Protein AF-A0A4V3KXJ9-F1 (afdb_monomer)

pLDDT: mean 81.63, std 16.28, range [45.81, 96.06]

Radius of gyration: 16.6 Å; Cα contacts (8 Å, |Δi|>4): 33; chains: 1; bounding box: 28×24×49 Å

Secondary structure (DSSP, 8-state):
-EEEEEE-TTSPEEEEEE-TT----TT--------GGG-----GGGGSS----------

Solvent-accessible surface area (backbone atoms only — not comparable to full-atom values): 4436 Å² total; per-residue (Å²): 128,45,70,47,78,44,75,45,96,85,72,48,77,45,79,42,84,42,59,86,84,69,80,80,61,91,90,59,91,77,90,85,86,79,58,78,89,77,61,80,89,74,66,90,69,62,85,81,52,99,67,76,81,78,75,80,80,87,127

Nearest PDB structures (foldseek):
  8v87-assembly1_m  TM=4.197E-01  e=8.039E+00  Saccharomyces cerevisiae BY4741
  8xvg-assembly1_H  TM=2.791E-01  e=4.600E+00  Homo sapiens

Mean predicted aligned error: 10.36 Å

Structure (mmCIF, N/CA/C/O backbone):
data_AF-A0A4V3KXJ9-F1
#
_entry.id   AF-A0A4V3KXJ9-F1
#
loop_
_atom_site.group_PDB
_atom_site.id
_atom_site.type_symbol
_atom_site.label_atom_id
_atom_site.label_alt_id
_atom_site.label_comp_id
_atom_site.label_asym_id
_atom_site.label_entity_id
_atom_site.label_seq_id
_atom_site.pdbx_PDB_ins_code
_atom_site.Cartn_x
_atom_site.Cartn_y
_atom_site.Cartn_z
_atom_site.occupancy
_atom_site.B_iso_or_equiv
_atom_site.auth_seq_id
_atom_site.a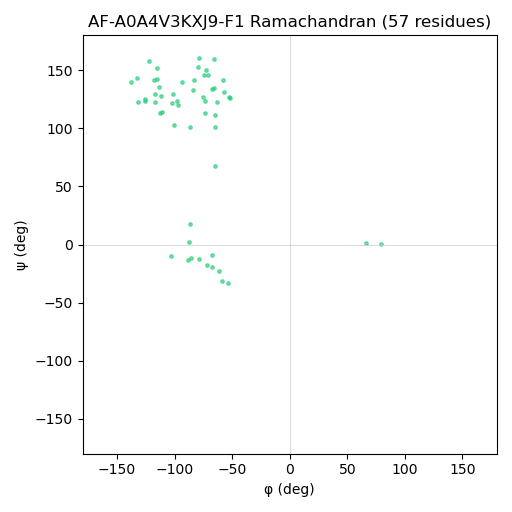uth_comp_id
_atom_site.auth_asym_id
_atom_site.auth_atom_id
_atom_site.pdbx_PDB_model_num
ATOM 1 N N . HIS A 1 1 ? -14.892 7.679 0.774 1.00 76.00 1 HIS A N 1
ATOM 2 C CA . HIS A 1 1 ? -13.868 6.614 0.849 1.00 76.00 1 HIS A CA 1
ATOM 3 C C . HIS A 1 1 ? -12.744 7.082 1.749 1.00 76.00 1 HIS A C 1
ATOM 5 O O . HIS A 1 1 ? -12.292 8.207 1.556 1.00 76.00 1 HIS A O 1
ATOM 11 N N . LEU A 1 2 ? -12.315 6.254 2.702 1.00 87.56 2 LEU A N 1
ATOM 12 C CA . LEU A 1 2 ? -11.132 6.545 3.508 1.00 87.56 2 LEU A CA 1
ATOM 13 C C . LEU A 1 2 ? -9.873 6.354 2.651 1.00 87.56 2 LEU A C 1
ATOM 15 O O . LEU A 1 2 ? -9.865 5.577 1.689 1.00 87.56 2 LEU A O 1
ATOM 19 N N . ARG A 1 3 ? -8.823 7.110 2.970 1.00 92.31 3 ARG A N 1
ATOM 20 C CA . ARG A 1 3 ? -7.522 7.023 2.306 1.00 92.31 3 ARG A CA 1
ATOM 21 C C . ARG A 1 3 ? -6.453 6.795 3.356 1.00 92.31 3 ARG A C 1
ATOM 23 O O . ARG A 1 3 ? -6.318 7.599 4.272 1.00 92.31 3 ARG A O 1
ATOM 30 N N . LEU A 1 4 ? -5.698 5.723 3.183 1.00 91.94 4 LEU A N 1
ATOM 31 C CA . LEU A 1 4 ? -4.473 5.485 3.922 1.00 91.94 4 LEU A CA 1
ATOM 32 C C . LEU A 1 4 ? -3.335 6.225 3.220 1.00 91.94 4 LEU A C 1
ATOM 34 O O . LEU A 1 4 ? -3.200 6.140 1.997 1.00 91.94 4 LEU A O 1
ATOM 38 N N . VAL A 1 5 ? -2.527 6.938 3.997 1.00 94.06 5 VAL A N 1
ATOM 39 C CA . VAL A 1 5 ? -1.319 7.613 3.520 1.00 94.06 5 VAL A CA 1
ATOM 40 C C . VAL A 1 5 ? -0.128 6.907 4.149 1.00 94.06 5 VAL A C 1
ATOM 42 O O . VAL A 1 5 ? 0.042 6.956 5.363 1.00 94.06 5 VAL A O 1
ATOM 45 N N . ALA A 1 6 ? 0.673 6.235 3.327 1.00 92.69 6 ALA A N 1
ATOM 46 C CA . ALA A 1 6 ? 1.858 5.513 3.769 1.00 92.69 6 ALA A CA 1
ATOM 47 C C . ALA A 1 6 ? 3.115 6.183 3.215 1.00 92.69 6 ALA A C 1
ATOM 49 O O . ALA A 1 6 ? 3.175 6.532 2.034 1.00 92.69 6 ALA A O 1
ATOM 50 N N . LYS A 1 7 ? 4.125 6.348 4.068 1.00 94.69 7 LYS A N 1
ATOM 51 C CA . LYS A 1 7 ? 5.443 6.836 3.669 1.00 94.69 7 LYS A CA 1
ATOM 52 C C . LYS A 1 7 ? 6.367 5.642 3.459 1.00 94.69 7 LYS A C 1
ATOM 54 O O . LYS A 1 7 ? 6.566 4.844 4.371 1.00 94.69 7 LYS A O 1
ATOM 59 N N . LEU A 1 8 ? 6.890 5.505 2.248 1.00 92.06 8 LEU A N 1
ATOM 60 C CA . LEU A 1 8 ? 7.855 4.471 1.896 1.00 92.06 8 LEU A CA 1
ATOM 61 C C . LEU A 1 8 ? 9.256 4.864 2.388 1.00 92.06 8 LEU A C 1
ATOM 63 O O . LEU A 1 8 ? 9.538 6.039 2.617 1.00 92.06 8 LEU A O 1
ATOM 67 N N . ALA A 1 9 ? 10.159 3.888 2.510 1.00 91.94 9 ALA A N 1
ATOM 68 C CA . ALA A 1 9 ? 11.536 4.121 2.968 1.00 91.94 9 ALA A CA 1
ATOM 69 C C . ALA A 1 9 ? 12.342 5.061 2.050 1.00 91.94 9 ALA A 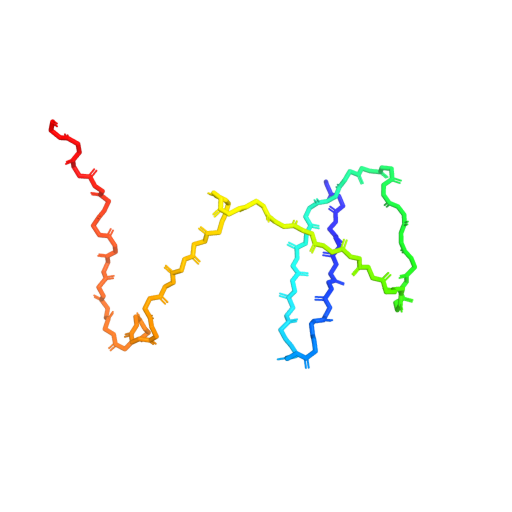C 1
ATOM 71 O O . ALA A 1 9 ? 13.310 5.675 2.481 1.00 91.94 9 ALA A O 1
ATOM 72 N N . ASN A 1 10 ? 11.936 5.185 0.785 1.00 93.00 10 ASN A N 1
ATOM 73 C CA . ASN A 1 10 ? 12.498 6.130 -0.180 1.00 93.00 10 ASN A CA 1
ATOM 74 C C . ASN A 1 10 ? 11.822 7.514 -0.122 1.00 93.00 10 ASN A C 1
ATOM 76 O O . ASN A 1 10 ? 11.902 8.271 -1.086 1.00 93.00 10 ASN A O 1
ATOM 80 N N . GLU A 1 11 ? 11.113 7.814 0.970 1.00 93.69 11 GLU A N 1
ATOM 81 C CA . GLU A 1 11 ? 10.397 9.066 1.229 1.00 93.69 11 GLU A CA 1
ATOM 82 C C . GLU A 1 11 ? 9.202 9.342 0.297 1.00 93.69 11 GLU A C 1
ATOM 84 O O . GLU A 1 11 ? 8.521 10.358 0.449 1.00 93.69 11 GLU A O 1
ATOM 89 N N . GLN A 1 12 ? 8.888 8.435 -0.633 1.00 93.69 12 GLN A N 1
ATOM 90 C CA . GLN A 1 12 ? 7.705 8.558 -1.478 1.00 93.69 12 GLN A CA 1
ATOM 91 C C . GLN A 1 12 ? 6.429 8.316 -0.669 1.00 93.69 12 GLN A C 1
ATOM 93 O O . GLN A 1 12 ? 6.382 7.489 0.244 1.00 93.69 12 GLN A O 1
ATOM 98 N N . VAL A 1 13 ? 5.368 9.029 -1.041 1.00 94.19 13 VAL A N 1
ATOM 99 C CA . VAL A 1 13 ? 4.056 8.912 -0.404 1.00 94.19 13 VAL A CA 1
ATOM 100 C C . VAL A 1 13 ? 3.138 8.072 -1.282 1.00 94.19 13 VAL A C 1
ATOM 102 O O . VAL A 1 13 ? 2.870 8.423 -2.430 1.00 94.19 13 VAL A O 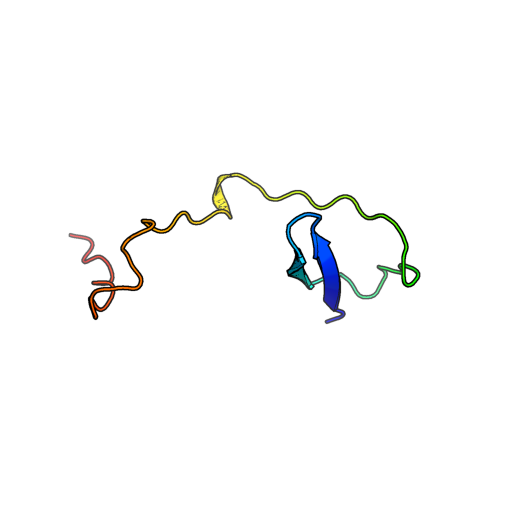1
ATOM 105 N N . LEU A 1 14 ? 2.622 6.982 -0.719 1.00 93.62 14 LEU A N 1
ATOM 106 C CA . LEU A 1 14 ? 1.619 6.129 -1.339 1.00 93.62 14 LEU A CA 1
ATOM 107 C C . LEU A 1 14 ? 0.242 6.433 -0.744 1.00 93.62 14 LEU A C 1
ATOM 109 O O . LEU A 1 14 ? 0.067 6.440 0.475 1.00 93.62 14 LEU A O 1
ATOM 113 N N . ILE A 1 15 ? -0.748 6.660 -1.609 1.00 94.69 15 ILE A N 1
ATOM 114 C CA . ILE A 1 15 ? -2.136 6.914 -1.209 1.00 94.69 15 ILE A CA 1
ATOM 115 C C . ILE A 1 15 ? -2.988 5.718 -1.623 1.00 94.69 15 ILE A C 1
ATOM 117 O O . ILE A 1 15 ? -3.181 5.470 -2.813 1.00 94.69 15 ILE A O 1
ATOM 121 N N . VAL A 1 16 ? -3.531 5.001 -0.642 1.00 92.06 16 VAL A N 1
ATOM 122 C CA . VAL A 1 16 ? -4.331 3.791 -0.864 1.00 92.06 16 VAL A CA 1
ATOM 123 C C . VAL A 1 16 ? -5.780 4.060 -0.481 1.00 92.06 16 VAL A C 1
ATOM 125 O O . VAL A 1 16 ? -6.072 4.533 0.617 1.00 92.06 16 VAL A O 1
ATOM 128 N N . LYS A 1 17 ? -6.716 3.763 -1.386 1.00 93.50 17 LYS A N 1
ATOM 129 C CA . LYS A 1 17 ? -8.148 3.807 -1.072 1.00 93.50 17 LYS A CA 1
ATOM 130 C C . LYS A 1 17 ? -8.501 2.583 -0.234 1.00 93.50 17 LYS A C 1
ATOM 132 O O . LYS A 1 17 ? -8.254 1.466 -0.673 1.00 93.50 17 LYS A O 1
ATOM 137 N N . VAL A 1 18 ? -9.123 2.794 0.920 1.00 91.94 18 VAL A N 1
ATOM 138 C CA . VAL A 1 18 ? -9.505 1.709 1.831 1.00 91.94 18 VAL A CA 1
ATOM 139 C C . VAL A 1 18 ? -11.010 1.708 2.097 1.00 91.94 18 VAL A C 1
ATOM 141 O O . VAL A 1 18 ? -11.707 2.707 1.869 1.00 91.94 18 VAL A O 1
ATOM 144 N N . GLY A 1 19 ? -11.519 0.546 2.510 1.00 91.12 19 GLY A N 1
ATOM 145 C CA . GLY A 1 19 ? -12.902 0.391 2.955 1.00 91.12 19 GLY A CA 1
ATOM 146 C C . GLY A 1 19 ? -13.168 1.182 4.242 1.00 91.12 19 GLY A C 1
ATOM 147 O O . GLY A 1 19 ? -12.218 1.533 4.941 1.00 91.12 19 GLY A O 1
ATOM 148 N N . PRO A 1 20 ? -14.435 1.489 4.561 1.00 86.94 20 PRO A N 1
ATOM 149 C CA . PRO A 1 20 ? -14.767 2.239 5.770 1.00 86.94 20 PRO A CA 1
ATOM 150 C C . PRO A 1 20 ? -14.494 1.465 7.067 1.00 86.94 20 PRO A C 1
ATOM 152 O O . PRO A 1 20 ? -14.302 2.091 8.101 1.00 86.94 20 PRO A O 1
ATOM 155 N N . GLU A 1 21 ? -14.387 0.138 6.998 1.00 86.25 21 GLU A N 1
ATOM 156 C CA . GLU A 1 21 ? -14.030 -0.718 8.141 1.00 86.25 21 GLU A CA 1
ATOM 157 C C . GLU A 1 21 ? -12.519 -0.716 8.451 1.00 86.25 21 GLU A C 1
ATOM 159 O O . GLU A 1 21 ? -12.091 -1.211 9.494 1.00 86.25 21 GLU A O 1
ATOM 164 N N . ALA A 1 22 ? -11.687 -0.189 7.546 1.00 84.19 22 ALA A N 1
ATOM 165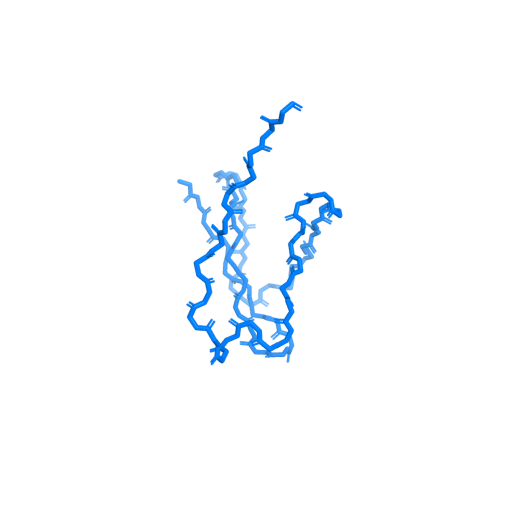 C CA . ALA A 1 22 ? -10.241 -0.175 7.724 1.00 84.19 22 ALA A CA 1
ATOM 166 C C . ALA A 1 22 ? -9.846 0.873 8.774 1.00 84.19 22 ALA A C 1
ATOM 168 O O . ALA A 1 22 ? -9.994 2.076 8.551 1.00 84.19 22 ALA A O 1
ATOM 169 N N . THR A 1 23 ? -9.326 0.403 9.908 1.00 82.94 23 THR A N 1
ATOM 170 C CA . THR A 1 23 ? -8.825 1.243 11.001 1.00 82.94 23 THR A CA 1
ATOM 171 C C . THR A 1 23 ? -7.337 0.979 11.178 1.00 82.94 23 THR A C 1
ATOM 173 O O . THR A 1 23 ? -6.950 -0.166 11.389 1.00 82.94 23 THR A O 1
ATOM 176 N N . MET A 1 24 ? -6.518 2.025 11.082 1.00 87.81 24 MET A N 1
ATOM 177 C CA . MET A 1 24 ? -5.068 1.954 11.277 1.00 87.81 24 MET A CA 1
ATOM 178 C C . MET A 1 24 ? -4.626 3.157 12.101 1.00 87.81 24 MET A C 1
ATOM 180 O O . MET A 1 24 ? -5.122 4.270 11.898 1.00 87.81 24 MET A O 1
ATOM 184 N N . ALA A 1 25 ? -3.702 2.942 13.029 1.00 90.12 25 ALA A N 1
ATOM 185 C CA . ALA A 1 25 ? -3.137 4.013 13.831 1.00 90.12 25 ALA A CA 1
ATOM 186 C C . ALA A 1 25 ? -2.061 4.780 13.048 1.00 90.12 25 ALA A C 1
ATOM 188 O O . ALA A 1 25 ? -1.389 4.249 12.161 1.00 90.12 25 ALA A O 1
ATOM 189 N N . ASN A 1 26 ? -1.860 6.055 13.387 1.00 90.69 26 ASN A N 1
ATOM 190 C CA . ASN A 1 26 ? -0.749 6.808 12.814 1.00 90.69 26 ASN A CA 1
ATOM 191 C C . ASN A 1 26 ? 0.589 6.217 13.287 1.00 90.69 26 ASN A C 1
ATOM 193 O O . ASN A 1 26 ? 0.763 5.952 14.475 1.00 90.69 26 ASN A O 1
ATOM 197 N N . GLY A 1 27 ? 1.527 6.038 12.358 1.00 91.38 27 GLY A N 1
ATOM 198 C CA . GLY A 1 27 ? 2.812 5.390 12.623 1.00 91.38 27 GLY A CA 1
ATOM 199 C C . GLY A 1 27 ? 2.754 3.860 12.668 1.00 91.38 27 GLY A C 1
ATOM 200 O O . GLY A 1 27 ? 3.788 3.231 12.872 1.00 91.38 27 GLY A O 1
ATOM 201 N N . GLU A 1 28 ? 1.584 3.252 12.457 1.00 92.69 28 GLU A N 1
ATOM 202 C CA . GLU A 1 28 ? 1.465 1.804 12.322 1.00 92.69 28 GLU A CA 1
ATOM 203 C C . GLU A 1 28 ? 2.139 1.325 11.030 1.00 92.69 28 GLU A C 1
ATOM 205 O O . GLU A 1 28 ? 1.943 1.889 9.949 1.00 92.69 28 GLU A O 1
ATOM 210 N N . THR A 1 29 ? 2.934 0.260 11.136 1.00 92.44 29 THR A N 1
ATOM 211 C CA . THR A 1 29 ? 3.529 -0.385 9.964 1.00 92.44 29 THR A CA 1
ATOM 212 C C . THR A 1 29 ? 2.457 -1.167 9.221 1.00 92.44 29 THR A C 1
ATOM 214 O O . THR A 1 29 ? 1.843 -2.076 9.773 1.00 92.44 29 THR A O 1
ATOM 217 N N . VAL A 1 30 ? 2.278 -0.856 7.940 1.00 90.44 30 VAL A N 1
ATOM 218 C CA . VAL A 1 30 ? 1.267 -1.478 7.082 1.00 90.44 30 VAL A CA 1
ATOM 219 C C . VAL A 1 30 ? 1.923 -2.226 5.927 1.00 90.44 30 VAL A C 1
ATOM 221 O O . VAL A 1 30 ? 2.896 -1.757 5.338 1.00 90.44 30 VAL A O 1
ATOM 224 N N . THR A 1 31 ? 1.370 -3.385 5.572 1.00 92.06 31 THR A N 1
ATOM 225 C CA . THR A 1 31 ? 1.775 -4.118 4.364 1.00 92.06 31 THR A CA 1
ATOM 226 C C . THR A 1 31 ? 0.794 -3.801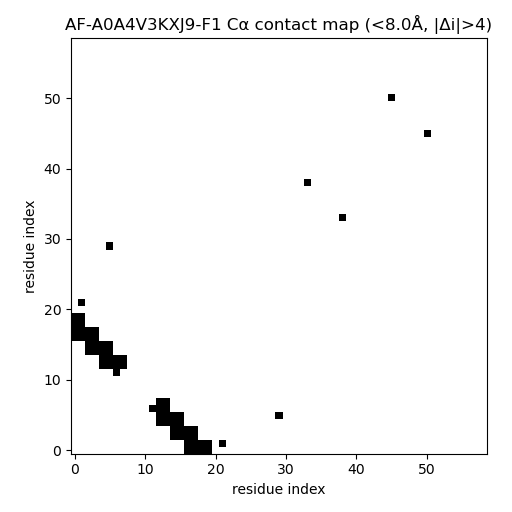 3.244 1.00 92.06 31 THR A C 1
ATOM 228 O O . THR A 1 31 ? -0.407 -4.016 3.394 1.00 92.06 31 THR A O 1
ATOM 231 N N . VAL A 1 32 ? 1.299 -3.296 2.119 1.00 88.62 32 VAL A N 1
ATOM 232 C CA . VAL A 1 32 ? 0.500 -3.002 0.924 1.00 88.62 32 VAL A CA 1
ATOM 233 C C . VAL A 1 32 ? 0.987 -3.883 -0.217 1.00 88.62 32 VAL A C 1
ATOM 235 O O . VAL A 1 32 ? 2.182 -3.935 -0.499 1.00 88.62 32 VAL A O 1
ATOM 238 N N . SER A 1 33 ? 0.058 -4.561 -0.882 1.00 90.75 33 SER A N 1
ATOM 239 C CA . SER A 1 33 ? 0.319 -5.338 -2.090 1.00 90.75 33 SER A CA 1
ATOM 240 C C . SER A 1 33 ? -0.415 -4.731 -3.284 1.00 90.75 33 SER A C 1
ATOM 242 O O . SER A 1 33 ? -1.451 -4.080 -3.144 1.00 90.75 33 SER A O 1
ATOM 244 N N . CYS A 1 34 ? 0.140 -4.937 -4.473 1.00 91.06 34 CYS A N 1
ATOM 245 C CA . CYS A 1 34 ? -0.490 -4.605 -5.744 1.00 91.06 34 CYS A CA 1
ATOM 246 C C . CYS A 1 34 ? -0.353 -5.805 -6.682 1.00 91.06 34 CYS A C 1
ATOM 248 O O . CYS A 1 34 ? 0.657 -6.514 -6.644 1.00 91.06 34 CYS A O 1
ATOM 250 N N . ALA A 1 35 ? -1.377 -6.071 -7.494 1.00 93.75 35 ALA A N 1
ATOM 251 C CA . ALA A 1 35 ? -1.264 -7.100 -8.515 1.00 93.75 35 ALA A CA 1
ATOM 252 C C . ALA A 1 35 ? -0.381 -6.576 -9.662 1.00 93.75 35 ALA A C 1
ATOM 254 O O . ALA A 1 35 ? -0.469 -5.393 -9.997 1.00 93.75 35 ALA A O 1
ATOM 255 N N . PRO A 1 36 ? 0.417 -7.431 -10.330 1.00 92.81 36 PRO A N 1
ATOM 256 C CA . PRO A 1 36 ? 1.249 -6.999 -11.455 1.00 92.81 36 PRO A CA 1
ATOM 257 C C . PRO A 1 36 ? 0.466 -6.269 -12.556 1.00 92.81 36 PRO A C 1
ATOM 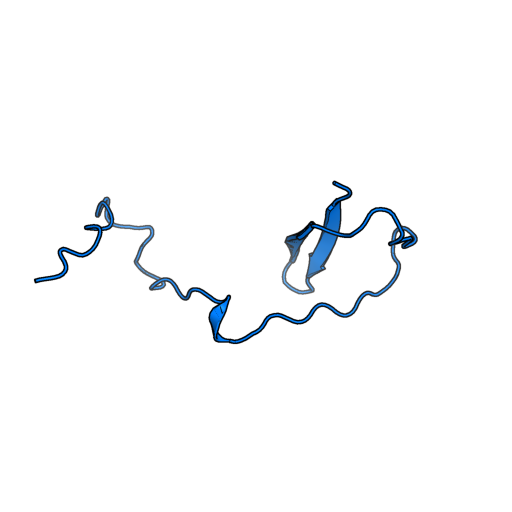259 O O . PRO A 1 36 ? 0.981 -5.333 -13.159 1.00 92.81 36 PRO A O 1
ATOM 262 N N . ASN A 1 37 ? -0.795 -6.656 -12.774 1.00 96.06 37 ASN A N 1
ATOM 263 C CA . ASN A 1 37 ? -1.677 -6.056 -13.780 1.00 96.06 37 ASN A CA 1
ATOM 264 C C . ASN A 1 37 ? -2.160 -4.638 -13.420 1.00 96.06 37 ASN A C 1
ATOM 266 O O . ASN A 1 37 ? -2.611 -3.914 -14.306 1.00 96.06 37 ASN A O 1
ATOM 270 N N . ASP A 1 38 ? -2.058 -4.234 -12.151 1.00 92.94 38 ASP A N 1
ATOM 271 C CA . ASP A 1 38 ? -2.422 -2.888 -11.691 1.00 92.94 38 ASP A CA 1
ATOM 272 C C . ASP A 1 38 ? -1.241 -1.907 -11.788 1.00 92.94 38 ASP A C 1
ATOM 274 O O . ASP A 1 38 ? -1.415 -0.68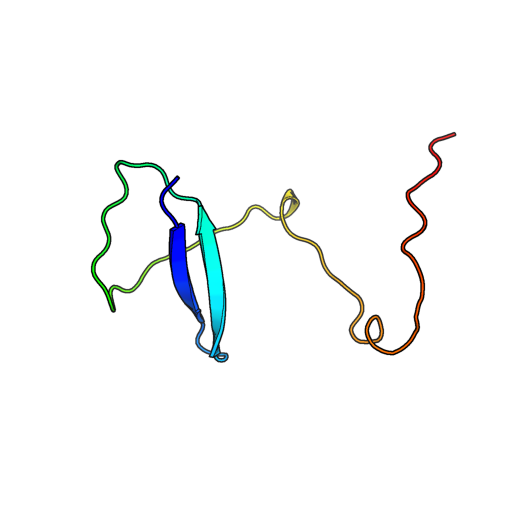9 -11.691 1.00 92.94 38 ASP A O 1
ATOM 278 N N . CYS A 1 39 ? -0.029 -2.426 -11.992 1.00 91.19 39 CYS A N 1
ATOM 279 C CA . CYS A 1 39 ? 1.189 -1.637 -12.071 1.00 91.19 39 CYS A CA 1
ATOM 280 C C . CYS A 1 39 ? 1.391 -1.058 -13.473 1.00 91.19 39 CYS A C 1
ATOM 282 O O . CYS A 1 39 ? 1.178 -1.711 -14.494 1.00 91.19 39 CYS A O 1
ATOM 284 N N . ARG A 1 40 ? 1.883 0.181 -13.528 1.00 91.75 40 ARG A N 1
ATOM 285 C CA . ARG A 1 40 ? 2.315 0.829 -14.769 1.00 91.75 40 ARG A CA 1
ATOM 286 C C . ARG A 1 40 ? 3.745 1.307 -14.602 1.00 91.75 40 ARG A C 1
ATOM 288 O O . ARG A 1 40 ? 4.040 2.051 -13.671 1.00 91.75 40 ARG A O 1
ATOM 295 N N . ALA A 1 41 ? 4.615 0.879 -15.508 1.00 90.12 41 ALA A N 1
ATOM 296 C CA . ALA A 1 41 ? 5.978 1.375 -15.595 1.00 90.12 41 ALA A CA 1
ATOM 297 C C . ALA A 1 41 ? 6.041 2.527 -16.602 1.00 90.12 41 ALA A C 1
ATOM 299 O O . ALA A 1 41 ? 5.423 2.464 -17.667 1.00 90.12 41 ALA A O 1
ATOM 300 N 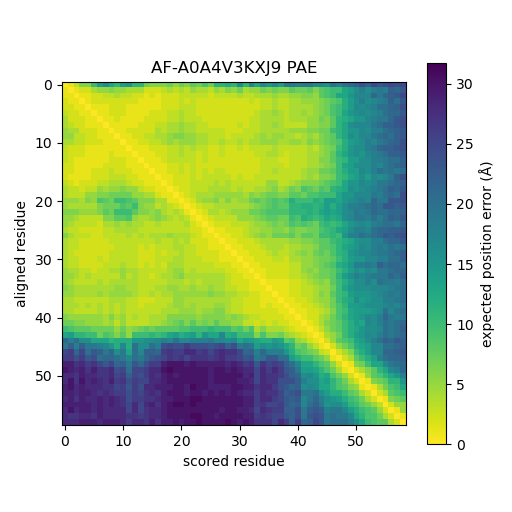N . PHE A 1 42 ? 6.807 3.560 -16.266 1.00 86.62 42 PHE A N 1
ATOM 301 C CA . PHE A 1 42 ? 7.106 4.674 -17.160 1.00 86.62 42 PHE A CA 1
ATOM 302 C C . PHE A 1 42 ? 8.609 4.674 -17.468 1.00 86.62 42 PHE A C 1
ATOM 304 O O . PHE A 1 42 ? 9.398 4.373 -16.568 1.00 86.62 42 PHE A O 1
ATOM 311 N N . PRO A 1 43 ? 9.024 4.995 -18.707 1.00 88.94 43 PRO A N 1
ATOM 312 C CA . PRO A 1 43 ? 10.436 5.191 -19.020 1.00 88.94 43 PRO A CA 1
ATOM 313 C C . PRO A 1 43 ? 11.039 6.288 -18.135 1.00 88.94 43 PRO A C 1
ATOM 315 O O . PRO A 1 43 ? 10.392 7.310 -17.908 1.00 88.94 43 PRO A O 1
ATOM 318 N N . ALA A 1 44 ? 12.282 6.111 -17.682 1.00 80.69 44 ALA A N 1
ATOM 319 C CA . ALA A 1 44 ? 12.978 7.105 -16.857 1.00 80.69 44 ALA A CA 1
ATOM 320 C C . ALA A 1 44 ? 13.103 8.475 -17.559 1.00 80.69 44 ALA A C 1
ATOM 322 O O . ALA A 1 44 ? 13.014 9.513 -16.908 1.00 80.69 44 ALA A O 1
ATOM 323 N N . ASP A 1 45 ? 13.209 8.477 -18.891 1.00 80.56 45 ASP A N 1
ATOM 324 C CA . ASP A 1 45 ? 13.361 9.684 -19.717 1.00 80.56 45 ASP A CA 1
ATOM 325 C C . ASP A 1 45 ? 12.025 10.334 -20.123 1.00 80.56 45 ASP A C 1
ATOM 327 O O . ASP A 1 45 ? 11.998 11.331 -20.846 1.00 80.56 45 ASP A O 1
ATOM 331 N N . ALA A 1 46 ? 10.886 9.791 -19.676 1.00 62.28 46 ALA A N 1
ATOM 332 C CA . ALA A 1 46 ? 9.561 10.281 -20.067 1.00 62.28 46 ALA A CA 1
ATOM 333 C C . ALA A 1 46 ? 9.229 11.688 -19.523 1.00 62.28 46 ALA A C 1
ATOM 335 O O . ALA A 1 46 ? 8.229 12.278 -19.925 1.00 62.28 46 ALA A O 1
ATOM 336 N N . GLY A 1 47 ? 10.053 12.236 -18.623 1.00 57.41 47 GLY A N 1
ATOM 337 C CA . GLY A 1 47 ? 9.891 13.582 -18.065 1.00 57.41 47 GLY A CA 1
ATOM 338 C C . GLY A 1 47 ? 10.513 14.711 -18.897 1.00 57.41 47 GLY A C 1
ATOM 339 O O . GLY A 1 47 ? 10.242 15.875 -18.616 1.00 57.41 47 GLY A O 1
ATOM 340 N N . THR A 1 48 ? 11.332 14.400 -19.907 1.00 57.09 48 THR A N 1
ATOM 341 C CA . THR A 1 48 ? 12.153 15.400 -20.621 1.00 57.09 48 THR A CA 1
ATOM 342 C C . THR A 1 48 ? 11.603 15.797 -21.991 1.00 57.09 48 THR A C 1
ATOM 344 O O . THR A 1 48 ? 12.086 16.752 -22.596 1.00 57.09 48 THR A O 1
ATOM 347 N N . GLY A 1 49 ? 10.588 15.097 -22.498 1.00 55.38 49 GLY A N 1
ATOM 348 C CA . GLY A 1 49 ? 9.987 15.374 -23.798 1.00 55.38 49 GLY A CA 1
ATOM 349 C C . GLY A 1 49 ? 8.475 15.423 -23.684 1.00 55.38 49 GLY A C 1
ATOM 350 O O . GLY A 1 49 ? 7.864 14.445 -23.267 1.00 55.38 49 GLY A O 1
ATOM 351 N N . GLY A 1 50 ? 7.869 16.546 -24.073 1.00 51.72 50 GLY A N 1
ATOM 352 C CA . GLY A 1 50 ? 6.418 16.724 -24.165 1.00 51.72 50 GLY A CA 1
ATOM 353 C C . GLY A 1 50 ? 5.782 15.820 -25.225 1.00 51.72 50 GLY A C 1
ATOM 354 O O . GLY A 1 50 ? 5.299 16.294 -26.248 1.00 51.72 50 GLY A O 1
ATOM 355 N N . ALA A 1 51 ? 5.787 14.511 -24.999 1.00 55.50 51 ALA A N 1
ATOM 356 C CA . ALA A 1 51 ? 5.125 13.531 -25.835 1.00 55.50 51 ALA A CA 1
ATOM 357 C C . ALA A 1 51 ? 3.804 13.141 -25.170 1.00 55.50 51 ALA A C 1
ATOM 359 O O . ALA A 1 51 ? 3.748 12.376 -24.210 1.00 55.50 51 ALA A O 1
ATOM 360 N N . ILE A 1 52 ? 2.727 13.706 -25.711 1.00 56.31 52 ILE A N 1
ATOM 361 C CA . ILE A 1 52 ? 1.342 13.327 -25.435 1.00 56.31 52 ILE A CA 1
ATOM 362 C C . ILE A 1 52 ? 1.226 11.806 -25.643 1.00 56.31 52 ILE A C 1
ATOM 364 O O . ILE A 1 52 ? 1.591 11.329 -26.725 1.00 56.31 52 ILE A O 1
ATOM 368 N N . PRO A 1 53 ? 0.726 11.022 -24.670 1.00 53.50 53 PRO A N 1
ATOM 369 C CA . PRO A 1 53 ? 0.542 9.596 -24.881 1.00 53.50 53 PRO A CA 1
ATOM 370 C C . PRO A 1 53 ? -0.519 9.413 -25.970 1.00 53.50 53 PRO A C 1
ATOM 372 O O . PRO A 1 53 ? -1.690 9.743 -25.779 1.00 53.50 53 PRO A O 1
ATOM 375 N N . LYS A 1 54 ? -0.108 8.912 -27.142 1.00 55.31 54 LYS A N 1
ATOM 376 C CA . LYS A 1 54 ? -1.042 8.490 -28.188 1.00 55.31 54 LYS A CA 1
ATOM 377 C C . LYS A 1 54 ? -1.833 7.303 -27.649 1.00 55.31 54 LYS A C 1
ATOM 379 O O . LYS A 1 54 ? -1.334 6.183 -27.589 1.00 55.31 54 LYS A O 1
ATOM 384 N N . GLN A 1 55 ? -3.059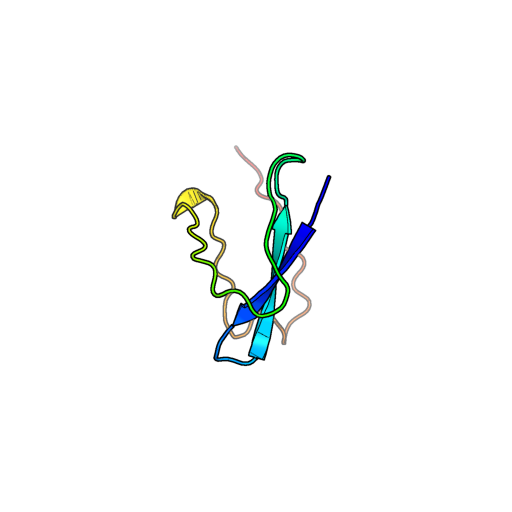 7.585 -27.224 1.00 50.53 55 GLN A N 1
ATOM 385 C CA . GLN A 1 55 ? -4.070 6.592 -26.893 1.00 50.53 55 GLN A CA 1
ATOM 386 C C . GLN A 1 55 ? -4.212 5.637 -28.090 1.00 50.53 55 GLN A C 1
ATOM 388 O O . GLN A 1 55 ? -4.327 6.080 -29.235 1.00 50.53 55 GLN A O 1
ATOM 393 N N . GLY A 1 56 ? -4.095 4.335 -27.826 1.00 48.41 56 GLY A N 1
ATOM 394 C CA . GLY A 1 56 ? -4.028 3.300 -28.852 1.00 48.41 56 GLY A CA 1
ATOM 395 C C . GLY A 1 56 ? -5.235 3.328 -29.787 1.00 48.41 56 GLY A C 1
ATOM 396 O O . GLY A 1 56 ? -6.379 3.352 -29.339 1.00 48.41 56 GLY A O 1
ATOM 397 N N . LYS A 1 57 ? -4.968 3.293 -31.095 1.00 47.00 57 LYS A N 1
ATOM 398 C CA . LYS A 1 57 ? -5.965 2.963 -32.111 1.00 47.00 57 LYS A CA 1
ATOM 399 C C . LYS A 1 57 ? -5.982 1.446 -32.259 1.00 47.00 57 LYS A C 1
ATOM 401 O O . LYS A 1 57 ? -5.097 0.881 -32.897 1.00 47.00 57 LYS A O 1
ATOM 406 N N . THR A 1 58 ? -6.973 0.802 -31.656 1.00 45.81 58 THR A N 1
ATOM 407 C CA . THR A 1 58 ? -7.335 -0.582 -31.972 1.00 45.81 58 THR A CA 1
ATOM 408 C C . THR A 1 58 ? -7.805 -0.613 -33.426 1.00 45.81 58 THR A C 1
ATOM 410 O O . THR A 1 58 ? -8.690 0.159 -33.798 1.00 45.81 58 THR A O 1
ATOM 413 N N . THR A 1 59 ? -7.163 -1.435 -34.253 1.00 51.56 59 THR A N 1
ATOM 414 C CA . THR A 1 59 ? -7.686 -1.836 -35.567 1.00 51.56 59 THR A CA 1
ATOM 415 C C . THR A 1 59 ? -8.086 -3.294 -35.467 1.00 51.56 59 THR A C 1
ATOM 417 O O . THR A 1 59 ? -7.359 -4.020 -34.751 1.00 51.56 59 THR A O 1
#

Foldseek 3Di:
DDWDWDQDPVRDIDIDDDDPPDDDDPVDDDDDDDDPVVDDDDPPCPVPDPDDPPDDDDD

Sequence (59 aa):
HLRLVAKLANEQVLIVKVGPEATMANGETVTVSCAPNDCRAFPADAGTGGAIPKQGKTT